Protein AF-A0A7S2F861-F1 (afdb_monomer_lite)

Structure (mmCIF, N/CA/C/O backbone):
data_AF-A0A7S2F861-F1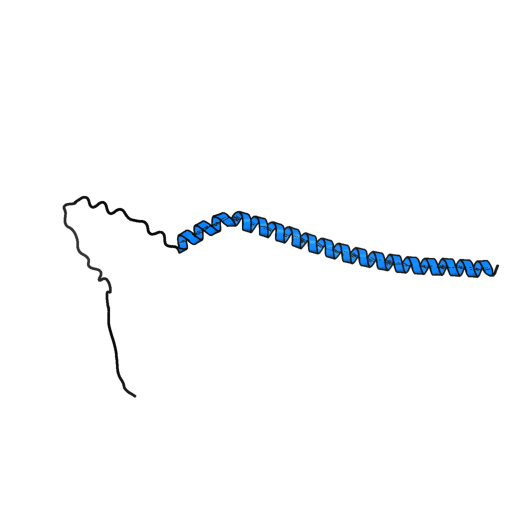
#
_entry.id   AF-A0A7S2F861-F1
#
loop_
_atom_site.group_PDB
_atom_site.id
_atom_site.type_symbol
_atom_site.label_atom_id
_atom_site.label_alt_id
_atom_site.label_comp_id
_atom_site.label_asym_id
_atom_site.label_entity_id
_atom_site.label_seq_id
_atom_site.pdbx_PDB_ins_code
_atom_site.Cartn_x
_atom_site.Cartn_y
_atom_site.Cartn_z
_atom_site.occupancy
_atom_site.B_iso_or_equiv
_atom_site.auth_seq_id
_atom_site.auth_comp_id
_atom_site.auth_asym_id
_atom_site.auth_atom_id
_atom_site.pdbx_PDB_model_num
ATOM 1 N N . GLY A 1 1 ? 46.505 -49.081 -37.276 1.00 41.16 1 GLY A N 1
ATOM 2 C CA . GLY A 1 1 ? 47.243 -49.486 -38.486 1.00 41.16 1 GLY A CA 1
ATOM 3 C C . GLY A 1 1 ? 47.066 -48.436 -39.565 1.00 41.16 1 GLY A C 1
ATOM 4 O O . GLY A 1 1 ? 46.249 -47.544 -39.388 1.00 41.16 1 GLY A O 1
ATOM 5 N N . LEU A 1 2 ? 47.825 -48.569 -40.652 1.00 43.88 2 LEU A N 1
ATOM 6 C CA . LEU A 1 2 ? 47.584 -47.967 -41.979 1.00 43.88 2 LEU A CA 1
ATOM 7 C C . LEU A 1 2 ? 46.173 -48.392 -42.495 1.00 43.88 2 LEU A C 1
ATOM 9 O O . LEU A 1 2 ? 45.681 -49.407 -42.007 1.00 43.88 2 LEU A O 1
ATOM 13 N N . ASP A 1 3 ? 45.460 -47.799 -43.466 1.00 44.44 3 ASP A N 1
ATOM 14 C CA . ASP A 1 3 ? 45.560 -46.594 -44.335 1.00 44.44 3 ASP A CA 1
ATOM 15 C C . ASP A 1 3 ? 44.184 -46.456 -45.100 1.00 44.44 3 ASP A C 1
ATOM 17 O O . ASP A 1 3 ? 43.290 -47.238 -44.790 1.00 44.44 3 ASP A O 1
ATOM 21 N N . ARG A 1 4 ? 43.837 -45.598 -46.092 1.00 47.12 4 ARG A N 1
ATOM 22 C CA . ARG A 1 4 ? 44.484 -44.544 -46.923 1.00 47.12 4 ARG A CA 1
ATOM 23 C C . ARG A 1 4 ? 43.401 -43.657 -47.607 1.00 47.12 4 ARG A C 1
ATOM 25 O O . ARG A 1 4 ? 42.498 -44.230 -48.205 1.00 47.12 4 ARG A O 1
ATOM 32 N N . ARG A 1 5 ? 43.628 -42.331 -47.740 1.00 43.75 5 ARG A N 1
ATOM 33 C CA . ARG A 1 5 ? 43.055 -41.411 -48.788 1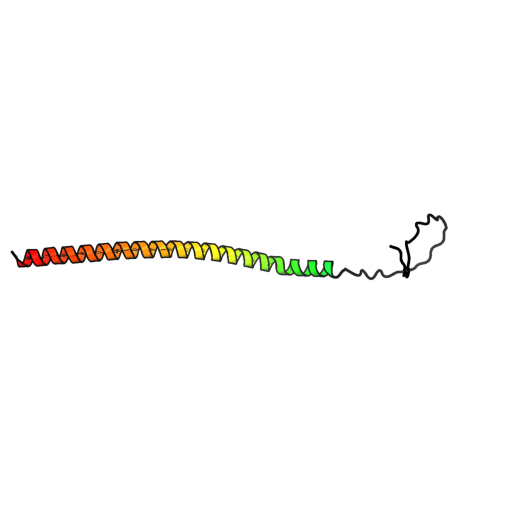.00 43.75 5 ARG A CA 1
ATOM 34 C C . ARG A 1 5 ? 41.517 -41.179 -48.736 1.00 43.75 5 ARG A C 1
ATOM 36 O O . ARG A 1 5 ? 40.824 -41.860 -48.002 1.00 43.75 5 ARG A O 1
ATOM 43 N N . SER A 1 6 ? 40.915 -40.193 -49.420 1.00 43.53 6 SER A N 1
ATOM 44 C CA . SER A 1 6 ? 41.400 -39.188 -50.399 1.00 43.53 6 SER A CA 1
ATOM 45 C C . SER A 1 6 ? 40.864 -37.791 -50.014 1.00 43.53 6 SER A C 1
ATOM 47 O O . SER A 1 6 ? 39.712 -37.687 -49.619 1.00 43.53 6 SER A O 1
ATOM 49 N N . LEU A 1 7 ? 41.639 -36.700 -49.957 1.00 44.50 7 LEU A N 1
ATOM 50 C CA . LEU A 1 7 ? 42.294 -35.958 -51.054 1.00 44.50 7 LEU A CA 1
ATOM 51 C C . LEU A 1 7 ? 41.352 -35.514 -52.191 1.00 44.50 7 LEU A C 1
ATOM 53 O O . LEU A 1 7 ? 41.043 -36.307 -53.075 1.00 44.50 7 LEU A O 1
ATOM 57 N N . CYS A 1 8 ? 41.041 -34.212 -52.218 1.00 41.12 8 CYS A N 1
ATOM 58 C CA . CYS A 1 8 ? 40.857 -33.396 -53.426 1.00 41.12 8 CYS A CA 1
ATOM 59 C C . CYS A 1 8 ? 41.195 -31.926 -53.098 1.00 41.12 8 CYS A C 1
ATOM 61 O O . CYS A 1 8 ? 40.601 -31.343 -52.197 1.00 41.12 8 CYS A O 1
ATOM 63 N N . HIS A 1 9 ? 42.151 -31.321 -53.812 1.00 36.09 9 HIS A N 1
ATOM 64 C CA . HIS A 1 9 ? 42.579 -29.931 -53.587 1.00 36.09 9 HIS A CA 1
ATOM 65 C C . HIS A 1 9 ? 41.836 -28.922 -54.479 1.00 36.09 9 HIS A C 1
ATOM 67 O O . HIS A 1 9 ? 41.657 -29.152 -55.677 1.00 36.09 9 HIS A O 1
ATOM 73 N N . ARG A 1 10 ? 41.559 -27.739 -53.918 1.00 39.56 10 ARG A N 1
ATOM 74 C CA . ARG A 1 10 ? 41.742 -26.418 -54.555 1.00 39.56 10 ARG A CA 1
ATOM 75 C C . ARG A 1 10 ? 41.629 -25.341 -53.463 1.00 39.56 10 ARG A C 1
ATOM 77 O O . ARG A 1 10 ? 40.649 -25.350 -52.736 1.00 39.56 10 ARG A O 1
ATOM 84 N N . GLY A 1 11 ? 42.578 -24.433 -53.238 1.00 35.03 11 GLY A N 1
ATOM 85 C CA . GLY A 1 11 ? 43.851 -24.173 -53.923 1.00 35.03 11 GLY A CA 1
ATOM 86 C C . GLY A 1 11 ? 43.876 -22.740 -54.448 1.00 35.03 11 GLY A C 1
ATOM 87 O O . GLY A 1 11 ? 43.175 -22.448 -55.410 1.00 35.03 11 GLY A O 1
ATOM 88 N N . GLY A 1 12 ? 44.649 -21.860 -53.805 1.00 37.66 12 GLY A N 1
ATOM 89 C CA . GLY A 1 12 ? 44.649 -20.428 -54.124 1.00 37.66 12 GLY A CA 1
ATOM 90 C C . GLY A 1 12 ? 45.157 -19.535 -52.991 1.00 37.66 12 GLY A C 1
ATOM 91 O O . GLY A 1 12 ? 44.467 -18.601 -52.598 1.00 37.66 12 GLY A O 1
ATOM 92 N N . ALA A 1 13 ? 46.348 -19.811 -52.452 1.00 42.16 13 ALA A N 1
ATOM 93 C CA . ALA A 1 13 ? 47.055 -18.795 -51.675 1.00 42.16 13 ALA A CA 1
ATOM 94 C C . ALA A 1 13 ? 47.546 -17.718 -52.656 1.00 42.16 13 ALA A C 1
ATOM 96 O O . ALA A 1 13 ? 48.336 -18.024 -53.549 1.00 42.16 13 ALA A O 1
ATOM 97 N N . ALA A 1 14 ? 47.052 -16.485 -52.526 1.00 43.22 14 ALA A N 1
ATOM 98 C CA . ALA A 1 14 ? 47.492 -15.375 -53.364 1.00 43.22 14 ALA A CA 1
ATOM 99 C C . ALA A 1 14 ? 48.933 -15.002 -52.986 1.00 43.22 14 ALA A C 1
ATOM 101 O O . ALA A 1 14 ? 49.182 -14.428 -51.927 1.00 43.22 14 ALA A O 1
ATOM 102 N N . SER A 1 15 ? 49.886 -15.385 -53.833 1.00 39.47 15 SER A N 1
ATOM 103 C CA . SER A 1 15 ? 51.307 -15.118 -53.628 1.00 39.47 15 SER A CA 1
ATOM 104 C C . SER A 1 15 ? 51.593 -13.620 -53.678 1.00 39.47 15 SER A C 1
ATOM 106 O O . SER A 1 15 ? 51.300 -12.968 -54.682 1.00 39.47 15 SER A O 1
ATOM 108 N N . LEU A 1 16 ? 52.234 -13.104 -52.628 1.00 41.28 16 LEU A N 1
ATOM 109 C CA . LEU A 1 16 ? 52.890 -11.802 -52.645 1.00 41.28 16 LEU A CA 1
ATOM 110 C C . LEU A 1 16 ? 53.904 -11.774 -53.801 1.00 41.28 16 LEU A C 1
ATOM 112 O O . LEU A 1 16 ? 54.839 -12.574 -53.808 1.00 41.28 16 LEU A O 1
ATOM 116 N N . VAL A 1 17 ? 53.727 -10.865 -54.761 1.00 39.16 17 VAL A N 1
ATOM 117 C CA . VAL A 1 17 ? 54.732 -10.586 -55.792 1.00 39.16 17 VAL A CA 1
ATOM 118 C C . VAL A 1 17 ? 55.016 -9.087 -55.830 1.00 39.16 17 VAL A C 1
ATOM 120 O O . VAL A 1 17 ? 54.184 -8.278 -56.231 1.00 39.16 17 VAL A O 1
ATOM 123 N N . GLU A 1 18 ? 56.203 -8.729 -55.349 1.00 41.16 18 GLU A N 1
ATOM 124 C CA . GLU A 1 18 ? 56.793 -7.401 -55.503 1.00 41.16 18 GLU A CA 1
ATOM 125 C C . GLU A 1 18 ? 57.145 -7.184 -56.980 1.00 41.16 18 GLU A C 1
ATOM 127 O O . GLU A 1 18 ? 57.971 -7.911 -57.536 1.00 41.16 18 GLU A O 1
ATOM 132 N N . ALA A 1 19 ? 56.516 -6.197 -57.622 1.00 35.31 19 ALA A N 1
ATOM 133 C CA . ALA A 1 19 ? 56.863 -5.772 -58.975 1.00 35.31 19 ALA A CA 1
ATOM 134 C C . ALA A 1 19 ? 56.417 -4.326 -59.240 1.00 35.31 19 ALA A C 1
ATOM 136 O O . ALA A 1 19 ? 55.247 -4.046 -59.498 1.00 35.31 19 ALA A O 1
ATOM 137 N N . GLY A 1 20 ? 57.378 -3.408 -59.256 1.00 35.22 20 GLY A N 1
ATOM 138 C CA . GLY A 1 20 ? 57.249 -2.103 -59.900 1.00 35.22 20 GLY A CA 1
ATOM 139 C C . GLY A 1 20 ? 58.553 -1.743 -60.622 1.00 35.22 20 GLY A C 1
ATOM 140 O O . GLY A 1 20 ? 59.506 -2.521 -60.555 1.00 35.22 20 GLY A O 1
ATOM 141 N N . PRO A 1 21 ? 58.654 -0.562 -61.257 1.00 56.38 21 PRO A N 1
ATOM 142 C CA . PRO A 1 21 ? 57.590 0.390 -61.603 1.00 56.38 21 PRO A CA 1
ATOM 143 C C . PRO A 1 21 ? 57.492 0.629 -63.133 1.00 56.38 21 PRO A C 1
ATOM 145 O O . PRO A 1 21 ? 58.486 0.497 -63.843 1.00 56.38 21 PRO A O 1
ATOM 148 N N . GLY A 1 22 ? 56.334 1.047 -63.673 1.00 33.88 22 GLY A N 1
ATOM 149 C CA . GLY A 1 22 ? 56.245 1.274 -65.129 1.00 33.88 22 GLY A CA 1
ATOM 150 C C . GLY A 1 22 ? 54.960 1.876 -65.715 1.00 33.88 22 GLY A C 1
ATOM 151 O O . GLY A 1 22 ? 54.169 1.140 -66.278 1.00 33.88 22 GLY A O 1
ATOM 152 N N . PHE A 1 23 ? 54.860 3.213 -65.664 1.00 34.31 23 PHE A N 1
ATOM 153 C CA . PHE A 1 23 ? 54.321 4.146 -66.687 1.00 34.31 23 PHE A CA 1
ATOM 154 C C . PHE A 1 23 ? 52.915 3.981 -67.337 1.00 34.31 23 PHE A C 1
ATOM 156 O O . PHE A 1 23 ? 52.320 2.919 -67.381 1.00 34.31 23 PHE A O 1
ATOM 163 N N . ALA A 1 24 ? 52.445 5.094 -67.927 1.00 37.00 24 ALA A N 1
ATOM 164 C CA . ALA A 1 24 ? 51.290 5.246 -68.836 1.00 37.00 24 ALA A CA 1
ATOM 165 C C . ALA A 1 24 ? 49.895 4.810 -68.318 1.00 37.00 24 ALA A C 1
ATOM 167 O O . ALA A 1 24 ? 49.558 3.635 -68.228 1.00 37.00 24 ALA A O 1
ATOM 168 N N . GLY A 1 25 ? 49.028 5.792 -68.049 1.00 38.03 25 GLY A N 1
ATOM 169 C CA . GLY A 1 25 ? 47.661 5.548 -67.576 1.00 38.03 25 GLY A CA 1
ATOM 170 C C . GLY A 1 25 ? 46.622 5.274 -68.673 1.00 38.03 25 GLY A C 1
ATOM 171 O O . GLY A 1 25 ? 46.832 5.520 -69.860 1.00 38.03 25 GLY A O 1
ATOM 172 N N . SER A 1 26 ? 45.437 4.838 -68.242 1.00 40.25 26 SER A N 1
ATOM 173 C CA . SER A 1 26 ? 44.176 4.966 -68.984 1.00 40.25 26 SER A CA 1
ATOM 174 C C . SER A 1 26 ? 42.988 4.970 -68.020 1.00 40.25 26 SER A C 1
ATOM 176 O O . SER A 1 26 ? 43.003 4.300 -66.988 1.00 40.25 26 SER A O 1
ATOM 178 N N . SER A 1 27 ? 41.960 5.753 -68.345 1.00 50.16 27 SER A N 1
ATOM 179 C CA . SER A 1 27 ? 40.805 5.994 -67.475 1.00 50.16 27 SER A CA 1
ATOM 180 C C . SER A 1 27 ? 39.890 4.771 -67.371 1.00 50.16 27 SER A C 1
ATOM 182 O O . SER A 1 27 ? 39.093 4.512 -68.269 1.00 50.16 27 SER A O 1
ATOM 184 N N . ALA A 1 28 ? 39.943 4.058 -66.247 1.00 41.59 28 ALA A N 1
ATOM 185 C CA . ALA A 1 28 ? 39.073 2.917 -65.968 1.00 41.59 28 ALA A CA 1
ATOM 186 C C . ALA A 1 28 ? 38.156 3.208 -64.768 1.00 41.59 28 ALA A C 1
ATOM 188 O O . ALA A 1 28 ? 38.452 2.813 -63.639 1.00 41.59 28 ALA 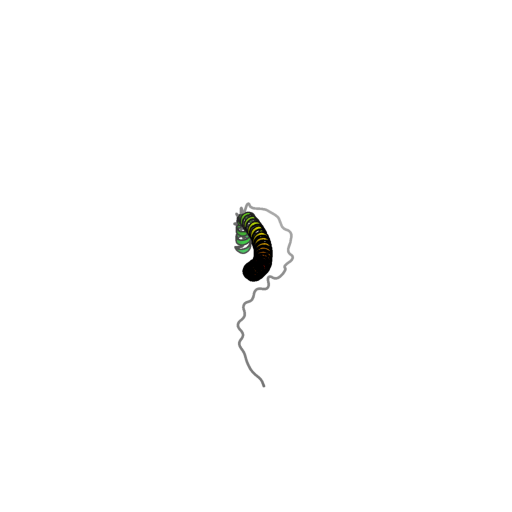A O 1
ATOM 189 N N . SER A 1 29 ? 37.041 3.910 -65.018 1.00 51.19 29 SER A N 1
ATOM 190 C CA . SER A 1 29 ? 36.043 4.298 -64.005 1.00 51.19 29 SER A CA 1
ATOM 191 C C . SER A 1 29 ? 35.290 3.083 -63.445 1.00 51.19 29 SER A C 1
ATOM 193 O O . SER A 1 29 ? 34.153 2.783 -63.811 1.00 51.19 29 SER A O 1
ATOM 195 N N . HIS A 1 30 ? 35.949 2.355 -62.547 1.00 43.34 30 HIS A N 1
ATOM 196 C CA . HIS A 1 30 ? 35.356 1.251 -61.810 1.00 43.34 30 HIS A CA 1
ATOM 197 C C . HIS A 1 30 ? 34.428 1.822 -60.745 1.00 43.34 30 HIS A C 1
ATOM 199 O O . HIS A 1 30 ? 34.850 2.184 -59.646 1.00 43.34 30 HIS A O 1
ATOM 205 N N . ARG A 1 31 ? 33.140 1.907 -61.089 1.00 49.06 31 ARG A N 1
ATOM 206 C CA . ARG A 1 31 ? 32.068 2.262 -60.161 1.00 49.06 31 ARG A CA 1
ATOM 207 C C . ARG A 1 31 ? 32.031 1.232 -59.035 1.00 49.06 31 ARG A C 1
ATOM 209 O O . ARG A 1 31 ? 31.396 0.190 -59.167 1.00 49.06 31 ARG A O 1
ATOM 216 N N . ALA A 1 32 ? 32.720 1.524 -57.936 1.00 45.44 32 ALA A N 1
ATOM 217 C CA . ALA A 1 32 ? 32.752 0.675 -56.758 1.00 45.44 32 ALA A CA 1
ATOM 218 C C . ALA A 1 32 ? 31.345 0.592 -56.151 1.00 45.44 32 ALA A C 1
ATOM 220 O O . ALA A 1 32 ? 30.931 1.440 -55.359 1.00 45.44 32 ALA A O 1
ATOM 221 N N . HIS A 1 33 ? 30.591 -0.435 -56.544 1.00 47.44 33 HIS A N 1
ATOM 222 C CA . HIS A 1 33 ? 29.348 -0.805 -55.887 1.00 47.44 33 HIS A CA 1
ATOM 223 C C . HIS A 1 33 ? 29.700 -1.247 -54.465 1.00 47.44 33 HIS A C 1
ATOM 225 O O . HIS A 1 33 ? 30.103 -2.385 -54.235 1.00 47.44 33 HIS A O 1
ATOM 231 N N . ARG A 1 34 ? 29.595 -0.309 -53.517 1.00 55.81 34 ARG A N 1
ATOM 232 C CA . ARG A 1 34 ? 29.842 -0.526 -52.090 1.00 55.81 34 ARG A CA 1
ATOM 233 C C . ARG A 1 34 ? 28.803 -1.513 -51.564 1.00 55.81 34 ARG A C 1
ATOM 235 O O . ARG A 1 34 ? 27.721 -1.112 -51.143 1.00 55.81 34 ARG A O 1
ATOM 242 N N . VAL A 1 35 ? 29.129 -2.803 -51.616 1.00 56.69 35 VAL A N 1
ATOM 243 C CA . VAL A 1 35 ? 28.341 -3.868 -50.991 1.00 56.69 35 VAL A CA 1
ATOM 244 C C . VAL A 1 35 ? 28.467 -3.690 -49.482 1.00 56.69 35 VAL A C 1
ATOM 246 O O . VAL A 1 35 ? 29.386 -4.205 -48.851 1.00 56.69 35 VAL A O 1
ATOM 249 N N . VAL A 1 36 ? 27.567 -2.890 -48.911 1.00 57.66 36 VAL A N 1
ATOM 250 C CA . VAL A 1 36 ? 27.410 -2.771 -47.462 1.00 57.66 36 VAL A CA 1
ATOM 251 C C . VAL A 1 36 ? 27.009 -4.160 -46.951 1.00 57.66 36 VAL A C 1
ATOM 253 O O . VAL A 1 36 ? 25.982 -4.678 -47.403 1.00 57.66 36 VAL A O 1
ATOM 256 N N . PRO A 1 37 ? 27.806 -4.809 -46.081 1.00 58.56 37 PRO A N 1
ATOM 257 C CA . PRO A 1 37 ? 27.482 -6.145 -45.597 1.00 58.56 37 PRO A CA 1
ATOM 258 C C . PRO A 1 37 ? 26.175 -6.098 -44.802 1.00 58.56 37 PRO A C 1
ATOM 260 O O . PRO A 1 37 ? 25.925 -5.131 -44.086 1.00 58.56 37 PRO A O 1
ATOM 263 N N . ALA A 1 38 ? 25.349 -7.144 -44.894 1.00 55.72 38 ALA A N 1
ATOM 264 C CA . ALA A 1 38 ? 24.022 -7.164 -44.264 1.00 55.72 38 ALA A CA 1
ATOM 265 C C . ALA A 1 38 ? 24.065 -6.877 -42.747 1.00 55.72 38 ALA A C 1
ATOM 267 O O . ALA A 1 38 ? 23.185 -6.201 -42.227 1.00 55.72 38 ALA A O 1
ATOM 268 N N . VAL A 1 39 ? 25.142 -7.293 -42.069 1.00 53.66 39 VAL A N 1
ATOM 269 C CA . VAL A 1 39 ? 25.416 -7.001 -40.650 1.00 53.66 39 VAL A CA 1
ATOM 270 C C . VAL A 1 39 ? 25.459 -5.493 -40.357 1.00 53.66 39 VAL A C 1
ATOM 272 O O . VAL A 1 39 ? 24.945 -5.057 -39.334 1.00 53.66 39 VAL A O 1
ATOM 275 N N . ALA A 1 40 ? 26.016 -4.681 -41.261 1.00 54.44 40 ALA A N 1
ATOM 276 C CA . ALA A 1 40 ? 26.065 -3.228 -41.094 1.00 54.44 40 ALA A CA 1
ATOM 277 C C . ALA A 1 40 ? 24.703 -2.553 -41.343 1.00 54.44 40 ALA A C 1
ATOM 279 O O . ALA A 1 40 ? 24.453 -1.496 -40.781 1.00 54.44 40 ALA A O 1
ATOM 280 N N . ARG A 1 41 ? 23.803 -3.173 -42.122 1.00 52.56 41 ARG A N 1
ATOM 281 C CA . ARG A 1 41 ? 22.411 -2.704 -42.250 1.00 52.56 41 ARG A CA 1
ATOM 282 C C . ARG A 1 41 ? 21.565 -3.043 -41.027 1.00 52.56 41 ARG A C 1
ATOM 284 O O . ARG A 1 41 ? 20.837 -2.183 -40.556 1.00 52.56 41 ARG A O 1
ATOM 291 N N . ALA A 1 42 ? 21.716 -4.247 -40.475 1.00 53.75 42 ALA A N 1
ATOM 292 C CA . ALA A 1 42 ? 21.021 -4.640 -39.247 1.00 53.75 42 ALA A CA 1
ATOM 293 C C . ALA A 1 42 ? 21.377 -3.732 -38.049 1.00 53.75 42 ALA A C 1
ATOM 295 O O . ALA A 1 42 ? 20.538 -3.497 -37.186 1.00 53.75 42 ALA A O 1
ATOM 296 N N . ALA A 1 43 ? 22.597 -3.183 -38.015 1.00 55.22 43 ALA A N 1
ATOM 297 C CA . ALA A 1 43 ? 23.010 -2.208 -37.004 1.00 55.22 43 ALA A CA 1
ATOM 298 C C . ALA A 1 43 ? 22.309 -0.838 -37.143 1.00 55.22 43 ALA A C 1
ATOM 300 O O . ALA A 1 43 ? 22.012 -0.208 -36.133 1.00 55.22 43 ALA A O 1
ATOM 301 N N . GLU A 1 44 ? 22.019 -0.381 -38.367 1.00 55.34 44 GLU A N 1
ATOM 302 C CA . GLU A 1 44 ? 21.320 0.895 -38.607 1.00 55.34 44 GLU A CA 1
ATOM 303 C C . GLU A 1 44 ? 19.813 0.813 -38.280 1.00 55.34 44 GLU A C 1
ATOM 305 O O . GLU A 1 44 ? 19.204 1.827 -37.941 1.00 55.34 44 GLU A O 1
ATOM 310 N N . GLU A 1 45 ? 19.208 -0.381 -38.326 1.00 58.78 45 GLU A N 1
ATOM 311 C CA . GLU A 1 45 ? 17.798 -0.589 -37.956 1.00 58.78 45 GLU A CA 1
ATOM 312 C C . GLU A 1 45 ? 17.571 -0.630 -36.430 1.00 58.78 45 GLU A C 1
ATOM 314 O O . GLU A 1 45 ? 16.522 -0.181 -35.965 1.00 58.78 45 GLU A O 1
ATOM 319 N N . ASP A 1 46 ? 18.542 -1.093 -35.630 1.00 67.62 46 ASP A N 1
ATOM 320 C CA . ASP A 1 46 ? 18.405 -1.118 -34.161 1.00 67.62 46 ASP A CA 1
ATOM 321 C C . ASP A 1 46 ? 18.418 0.298 -33.555 1.00 67.62 46 ASP A C 1
ATOM 323 O O . ASP A 1 46 ? 17.608 0.619 -32.681 1.00 67.62 46 ASP A O 1
ATOM 327 N N . ASP A 1 47 ? 19.267 1.183 -34.089 1.00 83.44 47 ASP A N 1
ATOM 328 C CA . ASP A 1 47 ? 19.403 2.573 -33.635 1.00 83.44 47 ASP A CA 1
ATOM 329 C C . ASP A 1 47 ? 18.141 3.422 -33.880 1.00 83.44 47 ASP A C 1
ATOM 331 O O . ASP A 1 47 ? 17.889 4.371 -33.135 1.00 83.44 47 ASP A O 1
ATOM 335 N N . PHE A 1 48 ? 17.298 3.057 -34.855 1.00 87.69 48 PHE A N 1
ATOM 336 C CA . PHE A 1 48 ? 15.995 3.698 -35.070 1.00 87.69 48 PHE A CA 1
ATOM 337 C C . PHE A 1 48 ? 14.994 3.382 -33.946 1.00 87.69 48 PHE A C 1
ATOM 339 O O . PHE A 1 48 ? 14.239 4.258 -33.518 1.00 87.69 48 PHE A O 1
ATOM 346 N N . PHE A 1 49 ? 14.992 2.145 -33.439 1.00 90.88 49 PHE A N 1
ATOM 347 C CA . PHE A 1 49 ? 14.080 1.717 -32.373 1.00 90.88 49 PHE A CA 1
ATOM 348 C C . PHE A 1 49 ? 14.639 1.927 -30.962 1.00 90.88 49 PHE A C 1
ATOM 350 O O . PHE A 1 49 ? 13.859 1.922 -30.005 1.00 90.88 49 PHE A O 1
ATOM 357 N N . ARG A 1 50 ? 15.949 2.166 -30.813 1.00 93.00 50 ARG A N 1
ATOM 358 C CA . ARG A 1 50 ? 16.617 2.400 -29.521 1.00 93.00 50 ARG A CA 1
ATOM 359 C C . ARG A 1 50 ? 15.893 3.428 -28.629 1.00 93.00 50 ARG A C 1
ATOM 361 O O . ARG A 1 50 ? 15.550 3.054 -27.512 1.00 93.00 50 ARG A O 1
ATOM 368 N N . PRO A 1 51 ? 15.490 4.631 -29.099 1.00 95.12 51 PRO A N 1
ATOM 369 C CA . PRO A 1 51 ? 14.786 5.599 -28.247 1.00 95.12 51 PRO A CA 1
ATOM 370 C C . PRO A 1 51 ? 13.413 5.113 -27.757 1.00 95.12 51 PRO A C 1
ATOM 372 O O . PRO A 1 51 ? 12.954 5.519 -26.692 1.00 95.12 51 PRO A O 1
ATOM 375 N N . VAL A 1 52 ? 12.744 4.243 -28.524 1.00 96.12 52 VAL A N 1
ATOM 376 C CA . VAL A 1 52 ? 11.458 3.641 -28.136 1.00 96.12 52 VAL A CA 1
ATOM 377 C C . VAL A 1 52 ? 11.681 2.531 -27.108 1.00 96.12 52 VAL A C 1
ATOM 379 O O . VAL A 1 52 ? 10.936 2.455 -26.137 1.00 96.12 52 VAL A O 1
ATOM 382 N N . ARG A 1 53 ? 12.728 1.713 -27.282 1.00 96.00 53 ARG A N 1
ATOM 383 C CA . ARG A 1 53 ? 13.160 0.693 -26.313 1.00 96.00 53 ARG A CA 1
ATOM 384 C C . ARG A 1 53 ? 13.510 1.330 -24.966 1.00 96.00 53 ARG A C 1
ATOM 386 O O . ARG A 1 53 ? 12.966 0.915 -23.948 1.00 96.00 53 ARG A O 1
ATOM 393 N N . ASP A 1 54 ? 14.330 2.378 -24.980 1.00 96.62 54 ASP A N 1
ATOM 394 C CA . ASP A 1 54 ? 14.761 3.108 -23.783 1.00 96.62 54 ASP A CA 1
ATOM 395 C C . ASP A 1 54 ? 13.554 3.746 -23.058 1.00 96.62 54 ASP A C 1
ATOM 397 O O . ASP A 1 54 ? 13.392 3.610 -21.844 1.00 96.62 54 ASP A O 1
ATOM 401 N N . ALA A 1 55 ? 12.638 4.373 -23.810 1.00 97.69 55 ALA A N 1
ATOM 402 C CA . ALA A 1 55 ? 11.424 4.986 -23.266 1.00 97.69 55 ALA A CA 1
ATOM 403 C C . ALA A 1 55 ? 10.358 3.978 -22.790 1.00 97.69 55 ALA A C 1
ATOM 405 O O . ALA A 1 55 ? 9.477 4.354 -22.014 1.00 97.69 55 ALA A O 1
ATOM 406 N N . LEU A 1 56 ? 10.395 2.726 -23.259 1.00 98.25 56 LEU A N 1
ATOM 407 C CA . LEU A 1 56 ? 9.568 1.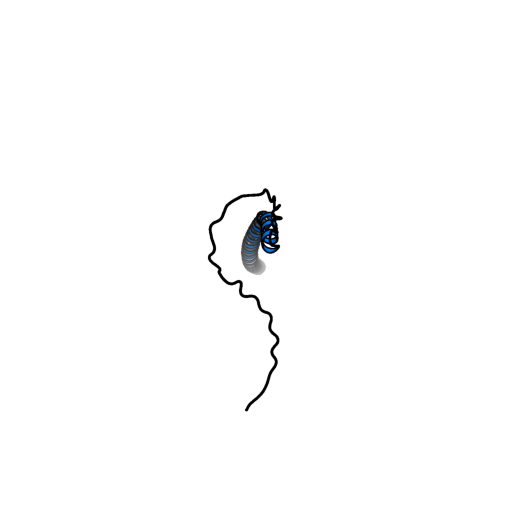638 -22.731 1.00 98.25 56 LEU A CA 1
ATOM 408 C C . LEU A 1 56 ? 10.181 1.065 -21.449 1.00 98.25 56 LEU A C 1
ATOM 410 O O . LEU A 1 56 ? 9.468 0.974 -20.456 1.00 98.25 56 LEU A O 1
ATOM 414 N N . GLY A 1 57 ? 11.489 0.790 -21.430 1.00 98.00 57 GLY A N 1
ATOM 415 C CA . GLY A 1 57 ? 12.189 0.287 -20.242 1.00 98.00 57 GLY A CA 1
ATOM 416 C C . GLY A 1 57 ? 12.125 1.244 -19.044 1.00 98.00 57 GLY A C 1
ATOM 417 O O . GLY A 1 57 ? 11.916 0.801 -17.919 1.00 98.00 57 GLY A O 1
ATOM 418 N N . SER A 1 58 ? 12.194 2.563 -19.276 1.00 98.06 58 SER A N 1
ATOM 419 C CA . SER A 1 58 ? 11.943 3.561 -18.220 1.00 98.06 58 SER A CA 1
ATOM 420 C C . SER A 1 58 ? 10.530 3.431 -17.643 1.00 98.06 58 SER A C 1
ATOM 422 O O . SER A 1 58 ? 10.371 3.383 -16.431 1.00 98.06 58 SER A O 1
ATOM 424 N N . LYS A 1 59 ? 9.503 3.305 -18.494 1.00 98.50 59 LYS A N 1
ATOM 425 C CA . LYS A 1 59 ? 8.105 3.169 -18.047 1.00 98.50 59 LYS A CA 1
ATOM 426 C C . LYS A 1 59 ? 7.834 1.839 -17.355 1.00 98.50 59 LYS A C 1
ATOM 428 O O . LYS A 1 59 ? 6.957 1.773 -16.503 1.00 98.50 59 LYS A O 1
ATOM 433 N N . GLU A 1 60 ? 8.548 0.786 -17.737 1.00 98.56 60 GLU A N 1
ATOM 434 C CA . GLU A 1 60 ? 8.494 -0.517 -17.078 1.00 98.56 60 GLU A CA 1
ATOM 435 C C . GLU A 1 60 ? 9.060 -0.421 -15.654 1.00 98.56 60 GLU A C 1
ATOM 437 O O . GLU A 1 60 ? 8.385 -0.834 -14.714 1.00 98.56 60 GLU A O 1
ATOM 442 N N . ALA A 1 61 ? 10.207 0.247 -15.470 1.00 98.31 61 ALA A N 1
ATOM 443 C CA . ALA A 1 61 ? 10.763 0.546 -14.149 1.00 98.31 61 ALA A CA 1
ATOM 444 C C . ALA A 1 61 ? 9.845 1.459 -13.305 1.00 98.31 61 ALA A C 1
ATOM 446 O O . ALA A 1 61 ? 9.561 1.131 -12.151 1.00 98.31 61 ALA A O 1
ATOM 447 N N . ASP A 1 62 ? 9.307 2.541 -13.888 1.00 98.62 62 ASP A N 1
ATOM 448 C CA . ASP A 1 62 ? 8.341 3.441 -13.229 1.00 98.62 62 ASP A CA 1
ATOM 449 C C . ASP A 1 62 ? 7.088 2.677 -12.748 1.00 98.62 62 ASP A C 1
ATOM 451 O O . ASP A 1 62 ? 6.491 2.997 -11.716 1.00 98.62 62 ASP A O 1
ATOM 455 N N . LEU A 1 63 ? 6.642 1.674 -13.514 1.00 98.69 63 LEU A N 1
ATOM 456 C CA . LEU A 1 63 ? 5.510 0.820 -13.154 1.00 98.69 63 LEU A CA 1
ATOM 457 C C . LEU A 1 63 ? 5.889 -0.213 -12.088 1.00 98.69 63 LEU A C 1
ATOM 459 O O . LEU A 1 63 ? 5.086 -0.444 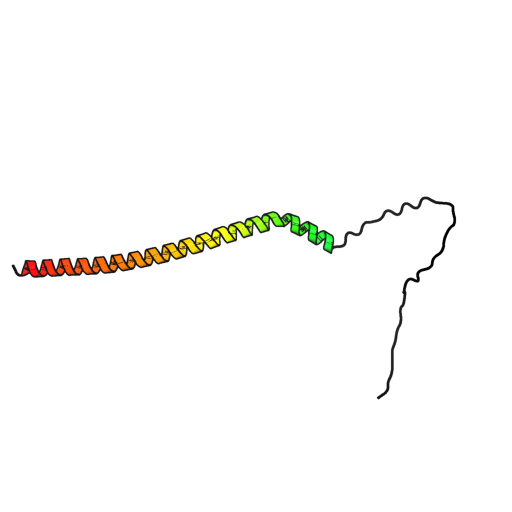-11.187 1.00 98.69 63 LEU A O 1
ATOM 463 N N . GLU A 1 64 ? 7.086 -0.798 -12.142 1.00 98.69 64 GLU A N 1
ATOM 464 C CA . GLU A 1 64 ? 7.566 -1.753 -11.137 1.00 98.69 64 GLU A CA 1
ATOM 465 C C . GLU A 1 64 ? 7.724 -1.095 -9.753 1.00 98.69 64 GLU A C 1
ATOM 467 O O . GLU A 1 64 ? 7.299 -1.665 -8.746 1.00 98.69 64 GLU A O 1
ATOM 472 N N . GLU A 1 65 ? 8.267 0.127 -9.689 1.00 98.69 65 GLU A N 1
ATOM 473 C CA . GLU A 1 65 ? 8.343 0.915 -8.450 1.00 98.69 65 GLU A CA 1
ATOM 474 C C . GLU A 1 65 ? 6.942 1.210 -7.895 1.00 98.69 65 GLU A C 1
ATOM 476 O O . GLU A 1 65 ? 6.666 0.948 -6.723 1.00 98.69 65 GLU A O 1
ATOM 481 N N . ARG A 1 66 ? 6.013 1.654 -8.752 1.00 98.75 66 ARG A N 1
ATOM 482 C CA . ARG A 1 66 ? 4.622 1.915 -8.353 1.00 98.75 66 ARG A CA 1
ATOM 483 C C . ARG A 1 66 ? 3.889 0.661 -7.880 1.00 98.75 66 ARG A C 1
ATOM 485 O O . ARG A 1 66 ? 3.091 0.763 -6.953 1.00 98.75 66 ARG A O 1
ATOM 492 N N . VAL A 1 67 ? 4.142 -0.505 -8.478 1.00 98.75 67 VAL A N 1
ATOM 493 C CA . VAL A 1 67 ? 3.571 -1.787 -8.028 1.00 98.75 67 VAL A CA 1
ATOM 494 C C . VAL A 1 67 ? 4.095 -2.158 -6.640 1.00 98.75 67 VAL A C 1
ATOM 496 O O . VAL A 1 67 ? 3.292 -2.523 -5.785 1.00 98.75 67 VAL A O 1
ATOM 499 N N . LYS A 1 68 ? 5.398 -1.986 -6.373 1.00 98.50 68 LYS A N 1
ATOM 500 C CA . LYS A 1 68 ? 5.977 -2.186 -5.030 1.00 98.50 68 LYS A CA 1
ATOM 501 C C . LYS A 1 68 ? 5.340 -1.243 -4.007 1.00 98.50 68 LYS A C 1
ATOM 503 O O . LYS A 1 68 ? 4.781 -1.710 -3.022 1.00 98.50 68 LYS A O 1
ATOM 508 N N . THR A 1 69 ? 5.297 0.062 -4.298 1.00 98.62 69 THR A N 1
ATOM 509 C CA . THR A 1 69 ? 4.674 1.069 -3.416 1.00 98.62 69 THR A CA 1
ATOM 510 C C . THR A 1 69 ? 3.195 0.779 -3.129 1.00 98.62 69 THR A C 1
ATOM 512 O O . THR A 1 69 ? 2.727 1.002 -2.012 1.00 98.62 69 THR A O 1
ATOM 515 N N . LEU A 1 70 ? 2.441 0.279 -4.115 1.00 98.75 70 LEU A N 1
ATOM 516 C CA . LEU A 1 70 ? 1.049 -0.130 -3.912 1.00 98.75 70 LEU A CA 1
ATOM 517 C C . LEU A 1 70 ? 0.942 -1.390 -3.044 1.00 98.75 70 LEU A C 1
ATOM 519 O O . LEU A 1 70 ? 0.108 -1.405 -2.146 1.00 98.75 70 LEU A O 1
ATOM 523 N N . SER A 1 71 ? 1.806 -2.388 -3.248 1.00 98.50 71 SER A N 1
ATOM 524 C CA . SER A 1 71 ? 1.850 -3.607 -2.427 1.00 98.50 71 SER A CA 1
ATOM 525 C C . SER A 1 71 ? 2.207 -3.317 -0.962 1.00 98.50 71 SER A C 1
ATOM 527 O O . SER A 1 71 ? 1.603 -3.896 -0.061 1.00 98.50 71 SER A O 1
ATOM 529 N N . ASP A 1 72 ? 3.146 -2.401 -0.710 1.00 98.44 72 ASP A N 1
ATOM 530 C CA . ASP A 1 72 ? 3.515 -1.969 0.645 1.00 98.44 72 ASP A CA 1
ATOM 531 C C . ASP A 1 72 ? 2.355 -1.212 1.327 1.00 98.44 72 ASP A C 1
ATOM 533 O O . ASP A 1 72 ? 2.067 -1.404 2.511 1.00 98.44 72 ASP A O 1
ATOM 537 N N . SER A 1 73 ? 1.642 -0.374 0.563 1.00 98.56 73 SER A N 1
ATOM 538 C CA . SER A 1 73 ? 0.451 0.350 1.027 1.00 98.56 73 SER A CA 1
ATOM 539 C C . SER A 1 73 ? -0.729 -0.588 1.318 1.00 98.56 73 SER A C 1
ATOM 541 O O . SER A 1 73 ? -1.431 -0.409 2.313 1.00 98.56 73 SER A O 1
ATOM 543 N N . GLU A 1 74 ? -0.930 -1.619 0.493 1.00 98.75 74 GLU A N 1
ATOM 544 C CA . GLU A 1 74 ? -1.954 -2.652 0.684 1.00 98.75 74 GLU A CA 1
ATOM 545 C C . GLU A 1 74 ? -1.695 -3.454 1.968 1.00 98.75 74 GLU A C 1
ATOM 547 O O . GLU A 1 74 ? -2.589 -3.566 2.810 1.00 98.75 74 GLU A O 1
ATOM 552 N N . ALA A 1 75 ? -0.451 -3.890 2.197 1.00 98.38 75 ALA A N 1
ATOM 553 C CA . ALA A 1 75 ? -0.054 -4.571 3.429 1.00 98.38 75 ALA A CA 1
ATOM 554 C C . ALA A 1 75 ? -0.272 -3.704 4.689 1.00 98.38 75 ALA A C 1
ATOM 556 O O . ALA A 1 75 ? -0.774 -4.200 5.702 1.00 98.38 75 ALA A O 1
ATOM 557 N N . ASN A 1 76 ? 0.035 -2.401 4.635 1.00 98.69 76 ASN A N 1
ATOM 558 C CA . ASN A 1 76 ? -0.234 -1.493 5.756 1.00 98.69 76 ASN A CA 1
ATOM 559 C C . ASN A 1 76 ? -1.737 -1.252 5.986 1.00 98.69 76 ASN A C 1
ATOM 561 O O . ASN A 1 76 ? -2.177 -1.113 7.130 1.00 98.69 76 ASN A O 1
ATOM 565 N N . LEU A 1 77 ? -2.544 -1.203 4.923 1.00 98.75 77 LEU A N 1
ATOM 566 C CA . LEU A 1 77 ? -3.997 -1.092 5.048 1.00 98.75 77 LEU A CA 1
ATOM 567 C C . LEU A 1 77 ? -4.607 -2.368 5.643 1.00 98.75 77 LEU A C 1
ATOM 569 O O . LEU A 1 77 ? -5.457 -2.257 6.524 1.00 98.75 77 LEU A O 1
ATOM 573 N N . GLU A 1 78 ? -4.135 -3.556 5.254 1.00 98.69 78 GLU A N 1
ATOM 574 C CA . GLU A 1 78 ? -4.528 -4.820 5.887 1.00 98.69 78 GLU A CA 1
ATOM 575 C C . GLU A 1 78 ? -4.225 -4.848 7.393 1.00 98.69 78 GLU A C 1
ATOM 577 O O . GLU A 1 78 ? -5.080 -5.247 8.184 1.00 98.69 78 GLU A O 1
ATOM 582 N N . GLU A 1 79 ? -3.015 -4.452 7.800 1.00 98.69 79 GLU A N 1
ATOM 583 C CA . GLU A 1 79 ? -2.614 -4.380 9.212 1.00 98.69 79 GLU A CA 1
ATOM 584 C C . GLU A 1 79 ? -3.552 -3.457 9.999 1.00 98.69 79 GLU A C 1
ATOM 586 O O . GLU A 1 79 ? -4.109 -3.848 11.026 1.00 98.69 79 GLU A O 1
ATOM 591 N N . ARG A 1 80 ? -3.816 -2.261 9.463 1.00 98.75 80 ARG A N 1
ATOM 592 C CA . ARG A 1 80 ? -4.716 -1.280 10.081 1.00 98.75 80 ARG A CA 1
ATOM 593 C C . ARG A 1 80 ? -6.164 -1.762 10.158 1.00 98.75 80 ARG A C 1
ATOM 595 O O . ARG A 1 80 ? -6.828 -1.469 11.148 1.00 98.75 80 ARG A O 1
ATOM 602 N N . VAL A 1 81 ? -6.656 -2.501 9.161 1.00 98.75 81 VAL A N 1
ATOM 603 C CA . VAL A 1 81 ? -7.993 -3.121 9.200 1.00 98.75 81 VAL A CA 1
ATOM 604 C C . VAL A 1 81 ? -8.071 -4.181 10.301 1.00 98.75 81 VAL A C 1
ATOM 606 O O . VAL A 1 81 ? -9.050 -4.196 11.043 1.00 98.75 81 VAL A O 1
ATOM 609 N N . LYS A 1 82 ? -7.029 -5.007 10.475 1.00 98.62 82 LYS A N 1
ATOM 610 C CA . LYS A 1 82 ? -6.956 -6.001 11.563 1.00 98.62 82 LYS A CA 1
ATOM 611 C C . LYS A 1 82 ? -6.991 -5.310 12.933 1.00 98.62 82 LYS A C 1
ATOM 613 O O . LYS A 1 82 ? -7.889 -5.586 13.720 1.00 98.62 82 LYS A O 1
ATOM 618 N N . THR A 1 83 ? -6.134 -4.307 13.161 1.00 98.69 83 THR A N 1
ATOM 619 C CA . THR A 1 83 ? -6.127 -3.522 14.415 1.00 98.69 83 THR A CA 1
ATOM 620 C C . THR A 1 83 ? -7.460 -2.816 14.700 1.00 98.69 83 THR A C 1
ATOM 622 O O . THR A 1 83 ? -7.869 -2.718 15.857 1.00 98.69 83 THR A O 1
ATOM 625 N N . LEU A 1 84 ? -8.156 -2.317 13.671 1.00 98.75 84 LEU A N 1
ATOM 626 C CA . LEU A 1 84 ? -9.483 -1.716 13.842 1.00 98.75 84 LEU A CA 1
ATOM 627 C C . LEU A 1 84 ? -10.540 -2.764 14.216 1.00 98.75 84 LEU A C 1
ATOM 629 O O . LEU A 1 84 ? -11.328 -2.499 15.118 1.00 98.75 84 LEU A O 1
ATOM 633 N N . SER A 1 85 ? -10.513 -3.950 13.601 1.00 98.62 85 SER A N 1
ATOM 634 C CA . SER A 1 85 ? -11.420 -5.059 13.929 1.00 98.62 85 SER A CA 1
ATOM 635 C C . SER A 1 85 ? -11.210 -5.593 15.352 1.00 98.62 85 SER A C 1
ATOM 637 O O . SER A 1 85 ? -12.185 -5.898 16.035 1.00 98.62 85 SER A O 1
ATOM 639 N N . ASP A 1 86 ? -9.960 -5.677 15.820 1.00 98.62 86 ASP A N 1
ATOM 640 C CA . ASP A 1 86 ? -9.640 -6.069 17.201 1.00 98.62 86 ASP A CA 1
ATOM 641 C C . ASP A 1 86 ? -10.162 -5.026 18.211 1.00 98.62 86 ASP A C 1
ATOM 643 O O . ASP A 1 86 ? -10.740 -5.369 19.244 1.00 98.62 86 ASP A O 1
ATOM 647 N N . SER A 1 87 ? -10.002 -3.737 17.886 1.00 98.62 87 SER A N 1
ATOM 648 C CA . SER A 1 87 ? -10.501 -2.611 18.687 1.00 98.62 87 SER A CA 1
ATOM 649 C C . SER A 1 87 ? -12.035 -2.559 18.731 1.00 98.62 87 SER A C 1
ATOM 651 O O . SER A 1 87 ? -12.618 -2.321 19.788 1.00 98.62 87 SER A O 1
ATOM 653 N N . GLU A 1 88 ? -12.704 -2.831 17.606 1.00 98.75 88 GLU A N 1
ATOM 654 C CA . GLU A 1 88 ? -14.165 -2.913 17.510 1.00 98.75 88 GLU A CA 1
ATOM 655 C C . GLU A 1 88 ? -14.712 -4.040 18.398 1.00 98.75 88 GLU A C 1
ATOM 657 O O . GLU A 1 88 ? -15.541 -3.777 19.268 1.00 98.75 88 GLU A O 1
ATOM 662 N N . ALA A 1 89 ? -14.159 -5.254 18.294 1.00 98.62 89 ALA A N 1
ATOM 663 C CA . ALA A 1 89 ? -14.541 -6.383 19.145 1.00 98.62 89 ALA A CA 1
ATOM 664 C C . ALA A 1 89 ? -14.293 -6.117 20.647 1.00 98.62 89 ALA A C 1
ATOM 666 O O . ALA A 1 89 ? -15.099 -6.508 21.497 1.00 98.62 89 ALA A O 1
ATOM 667 N N . GLN A 1 90 ? -13.207 -5.414 20.997 1.00 98.69 90 GLN A N 1
ATOM 668 C CA . GLN A 1 90 ? -12.952 -4.993 22.378 1.00 98.69 90 GLN A CA 1
ATOM 669 C C . GLN A 1 90 ? -13.997 -3.976 22.874 1.00 98.69 90 GLN A C 1
ATOM 671 O O . GLN A 1 90 ? -14.434 -4.058 24.026 1.00 98.69 90 GLN A O 1
ATOM 676 N N . LEU A 1 91 ? -14.410 -3.024 22.033 1.00 98.69 91 LEU A N 1
ATOM 677 C CA . LEU A 1 91 ? -15.436 -2.038 22.378 1.00 98.69 91 LEU A CA 1
ATOM 678 C C . LEU A 1 91 ? -16.827 -2.675 22.497 1.00 98.69 91 LEU A C 1
ATOM 680 O O . LEU A 1 91 ? -17.550 -2.347 23.437 1.00 98.69 91 LEU A O 1
ATOM 684 N N . GLU A 1 92 ? -17.190 -3.620 21.624 1.00 98.62 92 GLU A N 1
ATOM 685 C CA . GLU A 1 92 ? -18.434 -4.394 21.746 1.00 98.62 92 GLU A CA 1
ATOM 686 C C . GLU A 1 92 ? -18.499 -5.160 23.076 1.00 98.62 92 GLU A C 1
ATOM 688 O O . GLU A 1 92 ? -19.518 -5.107 23.771 1.00 98.62 92 GLU A O 1
ATOM 693 N N . ALA A 1 93 ? -17.401 -5.815 23.474 1.00 98.50 93 ALA A N 1
ATOM 694 C CA . ALA A 1 93 ? -17.307 -6.499 24.762 1.00 98.50 93 ALA A CA 1
ATOM 695 C C . ALA A 1 93 ? -17.501 -5.528 25.942 1.00 98.50 93 ALA A C 1
ATOM 697 O O . ALA A 1 93 ? -18.323 -5.786 26.818 1.00 98.50 93 ALA A O 1
ATOM 698 N N . GLN A 1 94 ? -16.831 -4.369 25.929 1.00 98.56 94 GLN A N 1
ATOM 699 C CA . GLN A 1 94 ? -16.987 -3.350 26.977 1.00 98.56 94 GLN A CA 1
ATOM 700 C C . GLN A 1 94 ? -18.408 -2.766 27.035 1.00 98.56 94 GLN A C 1
ATOM 702 O O . GLN A 1 94 ? -18.943 -2.553 28.124 1.00 98.56 94 GLN A O 1
ATOM 707 N N . VAL A 1 95 ? -19.048 -2.525 25.886 1.00 98.50 95 VAL A N 1
ATOM 708 C CA . VAL A 1 95 ? -20.447 -2.068 25.816 1.00 98.50 95 VAL A CA 1
ATOM 709 C C . VAL A 1 95 ? -21.393 -3.120 26.395 1.00 98.50 95 VAL A C 1
ATOM 711 O O . VAL A 1 95 ? -22.325 -2.763 27.121 1.00 98.50 95 VAL A O 1
ATOM 714 N N . LYS A 1 96 ? -21.139 -4.407 26.133 1.00 98.19 96 LYS A N 1
ATOM 715 C CA . LYS A 1 96 ? -21.911 -5.502 26.719 1.00 98.19 96 LYS A CA 1
ATOM 716 C C . LYS A 1 96 ? -21.723 -5.586 28.234 1.00 98.19 96 LYS A C 1
ATOM 718 O O . LYS A 1 96 ? -22.722 -5.563 28.945 1.00 98.19 96 LYS A O 1
ATOM 723 N N . ASP A 1 97 ? -20.488 -5.606 28.731 1.00 98.12 97 ASP A N 1
ATOM 724 C CA . ASP A 1 97 ? -20.198 -5.681 30.171 1.00 98.12 97 ASP A CA 1
ATOM 725 C C . ASP A 1 97 ? -20.845 -4.513 30.939 1.00 98.12 97 ASP A C 1
ATOM 727 O O . ASP A 1 97 ? -21.420 -4.703 32.012 1.00 98.12 97 ASP A O 1
ATOM 731 N N . LEU A 1 98 ? -20.827 -3.302 30.366 1.00 98.19 98 LEU A N 1
ATOM 732 C CA . LEU A 1 98 ? -21.507 -2.127 30.924 1.00 98.19 98 LEU A CA 1
ATOM 733 C C . LEU A 1 98 ? -23.039 -2.233 30.866 1.00 98.19 98 LEU A C 1
ATOM 735 O O . LEU A 1 98 ? -23.716 -1.754 31.779 1.00 98.19 98 LEU A O 1
ATOM 739 N N . SER A 1 99 ? -23.599 -2.846 29.819 1.00 97.56 99 SER A N 1
ATOM 740 C CA . SER A 1 99 ? -25.038 -3.113 29.707 1.00 97.56 99 SER A CA 1
ATOM 741 C C . SER A 1 99 ? -25.500 -4.139 30.744 1.00 97.56 99 SER A C 1
ATOM 743 O O . SER A 1 99 ? -26.486 -3.900 31.442 1.00 97.56 99 SER A O 1
ATOM 745 N N . ASP A 1 100 ? -24.770 -5.246 30.881 1.00 97.38 100 ASP A N 1
ATOM 746 C CA . ASP A 1 100 ? -25.084 -6.324 31.818 1.00 97.38 100 ASP A CA 1
ATOM 747 C C . ASP A 1 100 ? -24.923 -5.832 33.270 1.00 97.38 100 ASP A C 1
ATOM 749 O O . ASP A 1 100 ? -25.826 -6.019 34.085 1.00 97.38 100 ASP A O 1
ATOM 753 N N . ALA A 1 101 ? -23.859 -5.077 33.582 1.00 97.19 101 ALA A N 1
ATOM 754 C CA . ALA A 1 101 ? -23.696 -4.429 34.887 1.00 97.19 101 ALA A CA 1
ATOM 755 C C . ALA A 1 101 ? -24.844 -3.451 35.203 1.00 97.19 101 ALA A C 1
ATOM 757 O O . ALA A 1 101 ? -25.403 -3.482 36.302 1.00 97.19 101 ALA A O 1
ATOM 758 N N . LYS A 1 102 ? -25.257 -2.624 34.232 1.00 96.38 102 LYS A N 1
ATOM 759 C CA . LYS A 1 102 ? -26.398 -1.703 34.372 1.00 96.38 102 LYS A CA 1
ATOM 760 C C . LYS A 1 102 ? -27.731 -2.433 34.576 1.00 96.38 102 LYS A C 1
ATOM 762 O O . LYS A 1 102 ? -28.606 -1.889 35.238 1.00 96.38 102 LYS A O 1
ATOM 767 N N . ALA A 1 103 ? -27.898 -3.639 34.035 1.00 94.81 103 ALA A N 1
ATOM 768 C CA . ALA A 1 103 ? -29.090 -4.461 34.254 1.00 94.81 103 ALA A CA 1
ATOM 769 C C . ALA A 1 103 ? -29.146 -5.105 35.658 1.00 94.81 103 ALA A C 1
ATOM 771 O O . ALA A 1 103 ? -30.180 -5.659 36.029 1.00 94.81 103 ALA A O 1
ATOM 772 N N . THR A 1 104 ? -28.057 -5.027 36.435 1.00 93.50 104 THR A N 1
ATOM 773 C CA . THR A 1 104 ? -27.950 -5.561 37.809 1.00 93.50 104 THR A CA 1
ATOM 774 C C . THR A 1 104 ? -27.948 -4.492 38.915 1.00 93.50 104 THR A C 1
ATOM 776 O O . THR A 1 104 ? -27.732 -4.836 40.078 1.00 93.50 104 THR A O 1
ATOM 779 N N . LEU A 1 105 ? -28.190 -3.220 38.564 1.00 83.12 105 LEU A N 1
ATOM 780 C CA . LEU A 1 105 ? -28.236 -2.053 39.464 1.00 83.12 105 LEU A CA 1
ATOM 781 C C . LEU A 1 105 ? -29.665 -1.520 39.662 1.00 83.12 105 LEU A C 1
ATOM 783 O O . LEU A 1 105 ? -29.973 -1.166 40.822 1.00 83.12 105 LEU A O 1
#

Foldseek 3Di:
DDDDDDDDDDDDDPDDDDDDDDDDDDDDPPPPPPPPDVVNVVVVVVVVCVVVVVVVVVVVVVVVVVVVVVVVVVVVVVVVVVVVVVVVVVVVVVVVVVVVVVVVD

Sequence (105 aa):
GLDRRSLCHRGGAASLVEAGPGFAGSSASHRAHRVVPAVARAAEEDDFFRPVRDALGSKEADLEERVKTLSDSEANLEERVKTLSDSEAQLEAQVKDLSDAKATL

pLDDT: mean 74.79, std 26.06, range [33.88, 98.75]

Organism: NCBI:txid327968

Radius of gyration: 42.92 Å; ch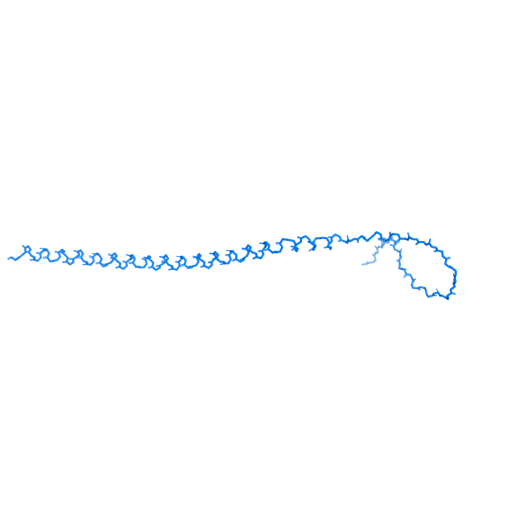ains: 1; bounding box: 87×56×108 Å

Secondary structure (DSSP, 8-state):
-------------------------------------HHHHHHHHHHHHHHHHHHHHHHHHHHHHHHHHHHHHHHHHHHHHHHHHHHHHHHHHHHHHHHHHHTT-